Protein AF-A0A7J6QT63-F1 (afdb_monomer)

Secondary structure (DSSP, 8-state):
---------------HHHHHHHHHHHHHTTHHHHHHHHHHHHHHHHHHHHHHHHHHHHHHHHHHHHHHHHHH-SS-HHHHHHHHT-HHHHHHHHHHHHHHHHHHHHHHHHHHH--

Organism: Perkinsus olseni (NCBI:txid32597)

Sequence (115 aa):
MSPVSSGERGPSHGSLRVCVFTLVFSA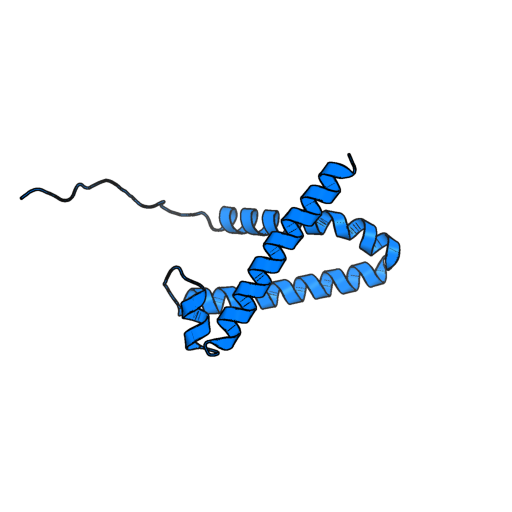VGVGILSLPWAFAVLGMWWGMAILILSGVASLVSMKVLLDVGRATGMNSYQDCVKLYMGSASCRVVEAVLFLDCFGATAAFMNFMFDF

Structure (mmCIF, N/CA/C/O backbone):
data_AF-A0A7J6QT63-F1
#
_entry.id   AF-A0A7J6QT63-F1
#
loop_
_atom_site.group_PDB
_atom_site.id
_atom_site.type_symbol
_atom_site.label_atom_id
_atom_site.label_alt_id
_atom_site.label_comp_id
_atom_site.label_asym_id
_atom_site.label_entity_id
_atom_site.label_seq_id
_atom_site.pdbx_PDB_ins_code
_atom_site.Cartn_x
_atom_site.Cartn_y
_atom_site.Cartn_z
_atom_site.occupancy
_atom_site.B_iso_or_equiv
_atom_site.auth_seq_id
_atom_site.auth_comp_id
_atom_site.auth_asym_id
_atom_site.auth_atom_id
_atom_site.pdbx_PDB_model_num
ATOM 1 N N . MET A 1 1 ? -7.462 13.619 50.753 1.00 39.62 1 MET A N 1
ATOM 2 C CA . MET A 1 1 ? -7.126 12.789 49.578 1.00 39.62 1 MET A CA 1
ATOM 3 C C . MET A 1 1 ? -7.334 13.628 48.329 1.00 39.62 1 MET A C 1
ATOM 5 O O . MET A 1 1 ? -8.429 13.674 47.800 1.00 39.62 1 MET A O 1
ATOM 9 N N . SER A 1 2 ? -6.459 14.609 48.126 1.00 42.97 2 SER A N 1
ATOM 10 C CA . SER A 1 2 ? -5.268 14.562 47.256 1.00 42.97 2 SER A CA 1
ATOM 11 C C . SER A 1 2 ? -5.642 14.721 45.767 1.00 42.97 2 SER A C 1
ATOM 13 O O . SER A 1 2 ? -6.330 13.861 45.223 1.00 42.97 2 SER A O 1
ATOM 15 N N . PRO A 1 3 ? -5.235 15.842 45.146 1.00 45.78 3 PRO A N 1
ATOM 16 C CA . PRO A 1 3 ? -5.720 16.331 43.858 1.00 45.78 3 PRO A CA 1
ATOM 17 C C . PRO A 1 3 ? -5.128 15.534 42.691 1.00 45.78 3 PRO A C 1
ATOM 19 O O . PRO A 1 3 ? -3.933 15.245 42.673 1.00 45.78 3 PRO A O 1
ATOM 22 N N . VAL A 1 4 ? -5.948 15.214 41.687 1.00 60.28 4 VAL A N 1
ATOM 23 C CA . VAL A 1 4 ? -5.441 14.736 40.395 1.00 60.28 4 VAL A CA 1
ATOM 24 C C . VAL A 1 4 ? -4.850 15.936 39.663 1.00 60.28 4 VAL A C 1
ATOM 26 O O . VAL A 1 4 ? -5.555 16.807 39.161 1.00 60.28 4 VAL A O 1
ATOM 29 N N . SER A 1 5 ? -3.523 15.976 39.712 1.00 46.94 5 SER A N 1
ATOM 30 C CA . SER A 1 5 ? -2.601 16.827 38.973 1.00 46.94 5 SER A CA 1
ATOM 31 C C . SER A 1 5 ? -3.070 17.140 37.548 1.00 46.94 5 SER A C 1
ATOM 33 O O . SER A 1 5 ? -3.086 16.276 36.674 1.00 46.94 5 SER A O 1
ATOM 35 N N . SER A 1 6 ? -3.355 18.420 37.307 1.00 54.59 6 SER A N 1
ATOM 36 C CA . SER A 1 6 ? -3.214 19.066 36.003 1.00 54.59 6 SER A CA 1
ATOM 37 C C . SER A 1 6 ? -1.819 18.788 35.447 1.00 54.59 6 SER A C 1
ATOM 39 O O . SER A 1 6 ? -0.844 19.255 36.033 1.00 54.59 6 SER A O 1
ATOM 41 N N . GLY A 1 7 ? -1.693 18.071 34.327 1.00 48.59 7 GLY A N 1
ATOM 42 C CA . GLY A 1 7 ? -0.351 17.893 33.780 1.00 48.59 7 GLY A CA 1
ATOM 43 C C . GLY A 1 7 ? -0.101 16.993 32.585 1.00 48.59 7 GLY A C 1
ATOM 44 O O . GLY A 1 7 ? 1.060 16.693 32.414 1.00 48.59 7 GLY A O 1
ATOM 45 N N . GLU A 1 8 ? -1.062 16.617 31.735 1.00 44.94 8 GLU A N 1
ATOM 46 C CA . GLU A 1 8 ? -0.723 16.104 30.392 1.00 44.94 8 GLU A CA 1
ATOM 47 C C . GLU A 1 8 ? -1.750 16.594 29.369 1.00 44.94 8 GLU A C 1
ATOM 49 O O . GLU A 1 8 ? -2.802 15.998 29.140 1.00 44.94 8 GLU A O 1
ATOM 54 N N . ARG A 1 9 ? -1.459 17.746 28.754 1.00 45.84 9 ARG A N 1
ATOM 55 C CA . ARG A 1 9 ? -2.116 18.149 27.509 1.00 45.84 9 ARG A CA 1
ATOM 56 C C . ARG A 1 9 ? -1.671 17.142 26.450 1.00 45.84 9 ARG A C 1
ATOM 58 O O . ARG A 1 9 ? -0.578 17.279 25.910 1.00 45.84 9 ARG A O 1
ATOM 65 N N . GLY A 1 10 ? -2.493 16.122 26.197 1.00 44.66 10 GLY A N 1
ATOM 66 C CA . GLY A 1 10 ? -2.307 15.220 25.060 1.00 44.66 10 GLY A CA 1
ATOM 67 C C . GLY A 1 10 ? -2.078 16.036 23.780 1.00 44.66 10 GLY A C 1
ATOM 68 O O . GLY A 1 10 ? -2.632 17.136 23.670 1.00 44.66 10 GLY A O 1
ATOM 69 N N . PRO A 1 11 ? -1.226 15.565 22.853 1.00 50.38 11 PRO A N 1
ATOM 70 C CA . PRO A 1 11 ? -0.684 16.375 21.769 1.00 50.38 11 PRO A CA 1
ATOM 71 C C . PRO A 1 11 ? -1.784 17.107 20.994 1.00 50.38 11 PRO A C 1
ATOM 73 O O . PRO A 1 11 ? -2.570 16.536 20.240 1.00 50.38 11 PRO A O 1
ATOM 76 N N . SER A 1 12 ? -1.816 18.416 21.217 1.00 51.69 12 SER A N 1
ATOM 77 C CA . SER A 1 12 ? -2.619 19.406 20.524 1.00 51.69 12 SER A CA 1
ATOM 78 C C . SER A 1 12 ? -2.244 19.449 19.041 1.00 51.69 12 SER A C 1
ATOM 80 O O . SER A 1 12 ? -1.083 19.666 18.708 1.00 51.69 12 SER A O 1
ATOM 82 N N . HIS A 1 13 ? -3.246 19.296 18.172 1.00 52.91 13 HIS A N 1
ATOM 83 C CA . HIS A 1 13 ? -3.190 19.534 16.724 1.00 52.91 13 HIS A CA 1
ATOM 84 C C . HIS A 1 13 ? -2.076 18.785 15.971 1.00 52.91 13 HIS A C 1
ATOM 86 O O . HIS A 1 13 ? -1.156 19.392 15.422 1.00 52.91 13 HIS A O 1
ATOM 92 N N . GLY A 1 14 ? -2.218 17.462 15.839 1.00 60.28 14 GLY A N 1
ATOM 93 C CA . GLY A 1 14 ? -1.569 16.733 14.748 1.00 60.28 14 GLY A CA 1
ATOM 94 C C . GLY A 1 14 ? -1.993 17.350 13.413 1.00 60.28 14 GLY A C 1
ATOM 95 O O . GLY A 1 14 ? -3.134 17.204 12.980 1.00 60.28 14 GLY A O 1
ATOM 96 N N . SER A 1 15 ? -1.104 18.130 12.799 1.00 79.25 15 SER A N 1
ATOM 97 C CA . SER A 1 15 ? -1.381 18.809 11.536 1.00 79.25 15 SER A CA 1
ATOM 98 C C . SER A 1 15 ? -1.701 17.764 10.471 1.00 79.25 15 SER A C 1
ATOM 100 O O . SER A 1 15 ? -0.881 16.888 10.204 1.00 79.25 15 SER A O 1
ATOM 102 N N . LEU A 1 16 ? -2.871 17.871 9.830 1.00 80.25 16 LEU A N 1
ATOM 103 C CA . LEU A 1 16 ? -3.315 16.950 8.774 1.00 80.25 16 LEU A CA 1
ATOM 104 C C . LEU A 1 16 ? -2.245 16.768 7.688 1.00 80.25 16 LEU A C 1
ATOM 106 O O . LEU A 1 16 ? -2.078 15.680 7.150 1.00 80.25 16 LEU A O 1
ATOM 110 N N . ARG A 1 17 ? -1.449 17.814 7.435 1.00 79.56 17 ARG A N 1
ATOM 111 C CA . ARG A 1 17 ? -0.311 17.764 6.512 1.00 79.56 17 ARG A CA 1
ATOM 112 C C . ARG A 1 17 ? 0.749 16.761 6.962 1.00 79.56 17 ARG A C 1
ATOM 114 O O . ARG A 1 17 ? 1.217 15.995 6.137 1.00 79.56 17 ARG A O 1
ATOM 121 N N . VAL A 1 18 ? 1.099 16.729 8.246 1.00 86.69 18 VAL A N 1
ATOM 122 C CA . VAL A 1 18 ? 2.105 15.805 8.798 1.00 86.69 18 VAL A CA 1
ATOM 123 C C . VAL A 1 18 ? 1.619 14.359 8.705 1.00 86.69 18 VAL A C 1
ATOM 125 O O . VAL A 1 18 ? 2.390 13.488 8.308 1.00 86.69 18 VAL A O 1
ATOM 128 N N . CYS A 1 19 ? 0.335 14.106 8.979 1.00 84.06 19 CYS A N 1
ATOM 129 C CA . CYS A 1 19 ? -0.260 12.783 8.778 1.00 84.06 19 CYS A CA 1
ATOM 130 C C . CYS A 1 19 ? -0.212 12.362 7.305 1.00 84.06 19 CYS A C 1
ATOM 132 O O . CYS A 1 19 ? 0.213 11.250 7.008 1.00 84.06 19 CYS A O 1
ATOM 134 N N . VAL A 1 20 ? -0.582 13.257 6.381 1.00 85.44 20 VAL A N 1
ATOM 135 C CA . VAL A 1 20 ? -0.515 12.982 4.938 1.00 85.44 20 VAL A CA 1
ATOM 136 C C . VAL A 1 20 ? 0.926 12.721 4.500 1.00 85.44 20 VAL A C 1
ATOM 138 O O . VAL A 1 20 ? 1.167 11.735 3.820 1.00 85.44 20 VAL A O 1
ATOM 141 N N . PHE A 1 21 ? 1.894 13.535 4.927 1.00 87.38 21 PHE A N 1
ATOM 142 C CA . PHE A 1 21 ? 3.309 13.327 4.599 1.00 87.38 21 PHE A CA 1
ATOM 143 C C . PHE A 1 21 ? 3.848 12.003 5.140 1.00 87.38 21 PHE A C 1
ATOM 145 O O . PHE A 1 21 ? 4.532 11.290 4.414 1.00 87.38 21 PHE A O 1
ATOM 152 N N . THR A 1 22 ? 3.511 11.651 6.380 1.00 88.31 22 THR A N 1
ATOM 153 C CA . THR A 1 22 ? 3.916 10.373 6.987 1.00 88.31 22 THR A CA 1
ATOM 154 C C . THR A 1 22 ? 3.330 9.198 6.213 1.00 88.31 22 THR A C 1
ATOM 156 O O . THR A 1 22 ? 4.026 8.229 5.921 1.00 88.31 22 THR A O 1
ATOM 159 N N . LEU A 1 23 ? 2.059 9.304 5.827 1.00 84.56 23 LEU A N 1
ATOM 160 C CA . LEU A 1 23 ? 1.373 8.258 5.087 1.00 84.56 23 LEU A CA 1
ATOM 161 C C . LEU A 1 23 ? 1.921 8.126 3.658 1.00 84.56 23 LEU A C 1
ATOM 163 O O . LEU A 1 23 ? 2.147 7.012 3.195 1.00 84.56 23 LEU A O 1
ATOM 167 N N . VAL A 1 24 ? 2.221 9.244 2.990 1.00 85.69 24 VAL A N 1
ATOM 168 C CA . VAL A 1 24 ? 2.897 9.250 1.685 1.00 85.69 24 VAL A CA 1
ATOM 169 C C . VAL A 1 24 ? 4.289 8.629 1.795 1.00 85.69 24 VAL A C 1
ATOM 171 O O . VAL A 1 24 ? 4.619 7.773 0.986 1.00 85.69 24 VAL A O 1
ATOM 174 N N . PHE A 1 25 ? 5.090 8.996 2.798 1.00 85.56 25 PHE A N 1
ATOM 175 C CA . PHE A 1 25 ? 6.421 8.417 3.005 1.00 85.56 25 PHE A CA 1
ATOM 176 C C . PHE A 1 25 ? 6.356 6.899 3.232 1.00 85.56 25 PHE A C 1
ATOM 178 O O . PHE A 1 25 ? 7.123 6.150 2.628 1.00 85.56 25 PHE A O 1
ATOM 185 N N . SER A 1 26 ? 5.384 6.440 4.026 1.00 83.19 26 SER A N 1
ATOM 186 C CA . SER A 1 26 ? 5.132 5.012 4.237 1.00 83.19 26 SER A CA 1
ATOM 187 C C . SER A 1 26 ? 4.703 4.293 2.953 1.00 83.19 26 SER A C 1
ATOM 189 O O . SER A 1 26 ? 5.154 3.179 2.710 1.00 83.19 26 SER A O 1
ATOM 191 N N . ALA A 1 27 ? 3.854 4.914 2.127 1.00 80.38 27 ALA A N 1
ATOM 192 C CA . ALA A 1 27 ? 3.394 4.339 0.861 1.00 80.38 27 ALA A CA 1
ATOM 193 C C . ALA A 1 27 ? 4.495 4.311 -0.213 1.00 80.38 27 ALA A C 1
ATOM 195 O O . ALA A 1 27 ? 4.574 3.369 -0.998 1.00 80.38 27 ALA A O 1
ATOM 196 N N . VAL A 1 28 ? 5.352 5.336 -0.250 1.00 84.44 28 VAL A N 1
ATOM 197 C CA . VAL A 1 28 ? 6.473 5.430 -1.193 1.00 84.44 28 VAL A CA 1
ATOM 198 C C . VAL A 1 28 ? 7.541 4.376 -0.893 1.00 84.44 28 VAL A C 1
ATOM 200 O O . VAL A 1 28 ? 8.062 3.810 -1.848 1.00 84.44 28 VAL A O 1
ATOM 203 N N . GL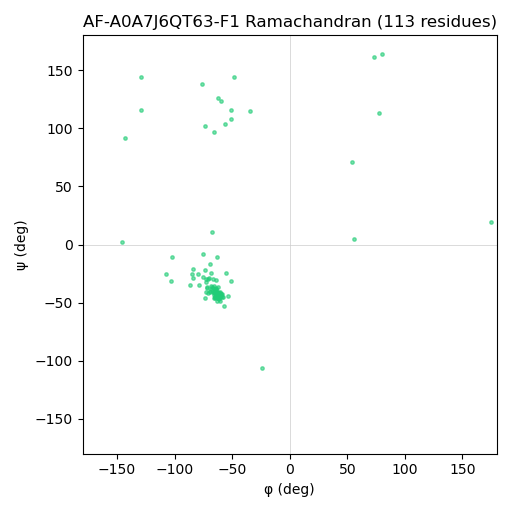Y A 1 29 ? 7.810 4.091 0.390 1.00 77.56 29 GLY A N 1
ATOM 204 C CA . GLY A 1 29 ? 8.872 3.220 0.922 1.00 77.56 29 GLY A CA 1
ATOM 205 C C . GLY A 1 29 ? 9.416 2.126 -0.010 1.00 77.56 29 GLY A C 1
ATOM 206 O O . GLY A 1 29 ? 10.188 2.397 -0.926 1.00 77.56 29 GLY A O 1
ATOM 207 N N . VAL A 1 30 ? 9.061 0.863 0.238 1.00 67.00 30 VAL A N 1
ATOM 208 C CA . VAL A 1 30 ? 9.528 -0.275 -0.583 1.00 67.00 30 VAL A CA 1
ATOM 209 C C . VAL A 1 30 ? 8.924 -0.290 -1.996 1.00 67.00 30 VAL A C 1
ATOM 211 O O . VAL A 1 30 ? 9.452 -0.946 -2.891 1.00 67.00 30 VAL A O 1
ATOM 214 N N . GLY A 1 31 ? 7.840 0.459 -2.228 1.00 70.69 31 GLY A N 1
ATOM 215 C CA . GLY A 1 31 ? 7.154 0.530 -3.520 1.00 70.69 31 GLY A CA 1
ATOM 216 C C . GLY A 1 31 ? 7.952 1.252 -4.609 1.00 70.69 31 GLY A C 1
ATOM 217 O O . GLY A 1 31 ? 7.828 0.916 -5.785 1.00 70.69 31 GLY A O 1
ATOM 218 N N . ILE A 1 32 ? 8.816 2.208 -4.256 1.00 75.56 32 ILE A N 1
ATOM 219 C CA . ILE A 1 32 ? 9.609 2.929 -5.262 1.00 75.56 32 ILE A CA 1
ATOM 220 C C . ILE A 1 32 ? 10.744 2.081 -5.850 1.00 75.56 32 ILE A C 1
ATOM 222 O O . ILE A 1 32 ? 11.181 2.340 -6.968 1.00 75.56 32 ILE A O 1
ATOM 226 N N . LEU A 1 33 ? 11.177 1.043 -5.128 1.00 71.69 33 LEU A N 1
ATOM 227 C CA . LEU A 1 33 ? 12.186 0.080 -5.580 1.00 71.69 33 LEU A CA 1
ATOM 228 C C . LEU A 1 33 ? 11.636 -0.866 -6.655 1.00 71.69 33 LEU A C 1
ATOM 230 O O . LEU A 1 33 ? 12.369 -1.274 -7.553 1.00 71.69 33 LEU A O 1
ATOM 234 N N . SER A 1 34 ? 10.341 -1.191 -6.603 1.00 69.88 34 SER A N 1
ATOM 235 C CA . SER A 1 34 ? 9.705 -2.082 -7.580 1.00 69.88 34 SER A CA 1
ATOM 236 C C . SER A 1 34 ? 9.268 -1.362 -8.858 1.00 69.88 34 SER A C 1
ATOM 238 O O . SER A 1 34 ? 9.155 -2.003 -9.902 1.00 69.88 34 SER A O 1
ATOM 240 N N . LEU A 1 35 ? 9.085 -0.037 -8.822 1.00 70.44 35 LEU A N 1
ATOM 241 C CA . LEU A 1 35 ? 8.715 0.773 -9.987 1.00 70.44 35 LEU A CA 1
ATOM 242 C C . LEU A 1 35 ? 9.693 0.673 -11.173 1.00 70.44 35 LEU A C 1
ATOM 244 O O . LEU A 1 35 ? 9.227 0.357 -12.268 1.00 70.44 35 LEU A O 1
ATOM 248 N N . PRO A 1 36 ? 11.015 0.890 -11.031 1.00 69.69 36 PRO A N 1
ATOM 249 C CA . PRO A 1 36 ? 11.937 0.812 -12.166 1.00 69.69 36 PRO A CA 1
ATOM 250 C C . PRO A 1 36 ? 11.984 -0.591 -12.786 1.00 69.69 36 PRO A C 1
ATOM 252 O O . PRO A 1 36 ? 12.028 -0.718 -14.008 1.00 69.69 36 PRO A O 1
ATOM 255 N N . TRP A 1 37 ? 11.894 -1.644 -11.967 1.00 67.38 37 TRP A N 1
ATOM 256 C CA . TRP A 1 37 ? 11.857 -3.026 -12.450 1.00 67.38 37 TRP A CA 1
ATOM 257 C C . TRP A 1 37 ? 10.530 -3.360 -13.146 1.00 67.38 37 TRP A C 1
ATOM 259 O O . TRP A 1 37 ? 10.524 -3.948 -14.227 1.00 67.38 37 TRP A O 1
ATOM 269 N N . ALA A 1 38 ? 9.400 -2.906 -12.596 1.00 67.06 38 ALA A N 1
ATOM 270 C CA . ALA A 1 38 ? 8.091 -3.055 -13.226 1.00 67.06 38 ALA A CA 1
ATOM 271 C C . ALA A 1 38 ? 8.021 -2.320 -14.576 1.00 67.06 38 ALA A C 1
ATOM 273 O O . ALA A 1 38 ? 7.514 -2.876 -15.549 1.00 67.06 38 ALA A O 1
ATOM 274 N N . PHE A 1 39 ? 8.587 -1.112 -14.676 1.00 67.81 39 PHE A N 1
ATOM 275 C CA . PHE A 1 39 ? 8.697 -0.384 -15.945 1.00 67.81 39 PHE A CA 1
ATOM 276 C C . PHE A 1 39 ? 9.622 -1.084 -16.951 1.00 67.81 39 PHE A C 1
ATOM 278 O O . PHE A 1 39 ? 9.319 -1.080 -18.146 1.00 67.81 39 PHE A O 1
ATOM 285 N N . ALA A 1 40 ? 10.704 -1.714 -16.485 1.00 69.06 40 ALA A N 1
ATOM 286 C CA . ALA A 1 40 ? 11.622 -2.469 -17.337 1.00 69.06 40 ALA A CA 1
ATOM 287 C C . ALA A 1 40 ? 10.991 -3.753 -17.908 1.00 69.06 40 ALA A C 1
ATOM 289 O O . ALA A 1 40 ? 11.257 -4.098 -19.057 1.00 69.06 40 ALA A O 1
ATOM 290 N N . VAL A 1 41 ? 10.138 -4.441 -17.138 1.00 71.88 41 VAL A N 1
ATOM 291 C CA . VAL A 1 41 ? 9.516 -5.716 -17.547 1.00 71.88 41 VAL A CA 1
ATOM 292 C C . VAL A 1 41 ? 8.227 -5.518 -18.358 1.00 71.88 41 VAL A C 1
ATOM 294 O O . VAL A 1 41 ? 7.955 -6.302 -19.265 1.00 71.88 41 VAL A O 1
ATOM 297 N N . LEU A 1 42 ? 7.427 -4.486 -18.063 1.00 66.56 42 LEU A N 1
ATOM 298 C CA . LEU A 1 42 ? 6.097 -4.301 -18.663 1.00 66.56 42 LEU A CA 1
ATOM 299 C C . LEU A 1 42 ? 6.032 -3.249 -19.788 1.00 66.56 42 LEU A C 1
ATOM 301 O O . LEU A 1 42 ? 5.023 -3.169 -20.493 1.00 66.56 42 LEU A O 1
ATOM 305 N N . GLY A 1 43 ? 7.084 -2.450 -19.984 1.00 71.69 43 GLY A N 1
ATOM 306 C CA . GLY A 1 43 ? 7.090 -1.342 -20.942 1.00 71.69 43 GLY A CA 1
ATOM 307 C C . GLY A 1 43 ? 6.254 -0.133 -20.484 1.00 71.69 43 GLY A C 1
ATOM 308 O O . GLY A 1 43 ? 5.391 -0.225 -19.610 1.00 71.69 43 GLY A O 1
ATOM 309 N N . MET A 1 44 ? 6.511 1.035 -21.087 1.00 72.06 44 MET A N 1
ATOM 310 C CA . MET A 1 44 ? 5.997 2.341 -20.628 1.00 72.06 44 MET A CA 1
ATOM 311 C C . MET A 1 44 ? 4.465 2.382 -20.460 1.00 72.06 44 MET A C 1
ATOM 313 O O . MET A 1 44 ? 3.959 2.889 -19.462 1.00 72.06 44 MET A O 1
ATOM 317 N N . TRP A 1 45 ? 3.719 1.829 -21.420 1.00 76.19 45 TRP A N 1
ATOM 318 C CA . TRP A 1 45 ? 2.255 1.906 -21.439 1.00 76.19 45 TRP A CA 1
ATOM 319 C C . TRP A 1 45 ? 1.586 1.023 -20.383 1.00 76.19 45 TRP A C 1
ATOM 321 O O . TRP A 1 45 ? 0.629 1.446 -19.735 1.00 76.19 45 TRP A O 1
ATOM 331 N N . TRP A 1 46 ? 2.096 -0.190 -20.182 1.00 76.44 46 TRP A N 1
ATOM 332 C CA . TRP A 1 46 ? 1.517 -1.148 -19.241 1.00 76.44 46 TRP A CA 1
ATOM 333 C C . TRP A 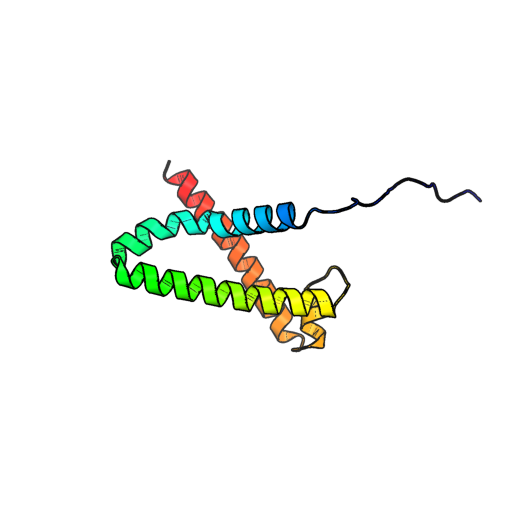1 46 ? 1.899 -0.837 -17.793 1.00 76.44 46 TRP A C 1
ATOM 335 O O . TRP A 1 46 ? 1.049 -0.938 -16.906 1.00 76.44 46 TRP A O 1
ATOM 345 N N . GLY A 1 47 ? 3.115 -0.327 -17.567 1.00 76.38 47 GLY A N 1
ATOM 346 C CA . GLY A 1 47 ? 3.508 0.239 -16.275 1.00 76.38 47 GLY A CA 1
ATOM 347 C C . GLY A 1 47 ? 2.605 1.403 -15.853 1.00 76.38 47 GLY A C 1
ATOM 348 O O . GLY A 1 47 ? 2.108 1.417 -14.727 1.00 76.38 47 GLY A O 1
ATOM 349 N N . MET A 1 48 ? 2.304 2.328 -16.774 1.00 79.38 48 MET A N 1
ATOM 350 C CA . MET A 1 48 ? 1.412 3.469 -16.521 1.00 79.38 48 MET A CA 1
ATOM 351 C C . MET A 1 48 ? -0.015 3.024 -16.152 1.00 79.38 48 MET A C 1
ATOM 353 O O . MET A 1 48 ? -0.602 3.552 -15.207 1.00 79.38 48 MET A O 1
ATOM 357 N N . ALA A 1 49 ? -0.566 2.031 -16.859 1.00 80.94 49 ALA A N 1
ATOM 358 C CA . ALA A 1 49 ? -1.912 1.515 -16.600 1.00 80.94 49 ALA A CA 1
ATOM 359 C C . ALA A 1 49 ? -2.036 0.865 -15.209 1.00 80.94 49 ALA A C 1
ATOM 361 O O . ALA A 1 49 ? -2.984 1.152 -14.475 1.00 80.94 49 ALA A O 1
ATOM 362 N N . ILE A 1 50 ? -1.062 0.039 -14.816 1.00 80.69 50 ILE A N 1
ATOM 363 C CA . ILE A 1 50 ? -1.025 -0.603 -13.491 1.00 80.69 50 ILE A CA 1
ATOM 364 C C . ILE A 1 50 ? -0.801 0.417 -12.372 1.00 80.69 50 ILE A C 1
ATOM 366 O O . ILE A 1 50 ? -1.418 0.298 -11.313 1.00 80.69 50 ILE A O 1
ATOM 370 N N . LEU A 1 51 ? 0.013 1.449 -12.607 1.00 79.88 51 LEU A N 1
ATOM 371 C CA . LEU A 1 51 ? 0.202 2.547 -11.656 1.00 79.88 51 LEU A CA 1
ATOM 372 C C . LEU A 1 51 ? -1.101 3.300 -11.387 1.00 79.88 51 LEU A C 1
ATOM 374 O O . LEU A 1 51 ? -1.458 3.530 -10.232 1.00 79.88 51 LEU A O 1
ATOM 378 N N . ILE A 1 52 ? -1.832 3.645 -12.450 1.00 84.75 52 ILE A N 1
ATOM 379 C CA . ILE A 1 52 ? -3.133 4.310 -12.339 1.00 84.75 52 ILE A CA 1
ATOM 380 C C . ILE A 1 52 ? -4.117 3.404 -11.592 1.00 84.75 52 ILE A C 1
ATOM 382 O O . ILE A 1 52 ? -4.794 3.867 -10.674 1.00 84.75 52 ILE A O 1
ATOM 386 N N . LEU A 1 53 ? -4.159 2.111 -11.922 1.00 83.69 53 LEU A N 1
ATOM 387 C CA . LEU A 1 53 ? -5.046 1.152 -11.265 1.00 83.69 53 LEU A CA 1
ATOM 388 C C . LEU A 1 53 ? -4.724 0.993 -9.769 1.00 83.69 53 LEU A C 1
ATOM 390 O O . LEU A 1 53 ? -5.634 1.011 -8.942 1.00 83.69 53 LEU A O 1
ATOM 394 N N . SER A 1 54 ? -3.441 0.906 -9.414 1.00 79.75 54 SER A N 1
ATOM 395 C CA . SER A 1 54 ? -2.971 0.834 -8.025 1.00 79.75 54 SER A CA 1
ATOM 396 C C . SER A 1 54 ? -3.287 2.113 -7.240 1.00 79.75 54 SER A C 1
ATOM 398 O O . SER A 1 54 ? -3.729 2.059 -6.087 1.00 79.75 54 SER A O 1
ATOM 400 N N . GLY A 1 55 ? -3.156 3.278 -7.883 1.00 81.19 55 GLY A N 1
ATOM 401 C CA . GLY A 1 55 ? -3.560 4.561 -7.311 1.00 81.19 55 GLY A CA 1
ATOM 402 C C . GLY A 1 55 ? -5.063 4.622 -7.028 1.00 81.19 55 GLY A C 1
ATOM 403 O O . GLY A 1 55 ? -5.470 4.999 -5.929 1.00 81.19 55 GLY A O 1
ATOM 404 N N . VAL A 1 56 ? -5.897 4.184 -7.976 1.00 84.62 56 VAL A N 1
ATOM 405 C CA . VAL A 1 56 ? -7.356 4.107 -7.787 1.00 84.62 56 VAL A CA 1
ATOM 406 C C . VAL A 1 56 ? -7.713 3.128 -6.665 1.00 84.62 56 VAL A C 1
ATOM 408 O O . VAL A 1 56 ? -8.511 3.475 -5.794 1.00 84.62 56 VAL A O 1
ATOM 411 N N . ALA A 1 57 ? -7.088 1.949 -6.628 1.00 82.00 57 ALA A N 1
ATOM 412 C CA . ALA A 1 57 ? -7.281 0.977 -5.553 1.00 82.00 57 ALA A CA 1
ATOM 413 C C . ALA A 1 57 ? -6.911 1.564 -4.179 1.00 82.00 57 ALA A C 1
ATOM 415 O O . ALA A 1 57 ? -7.671 1.422 -3.223 1.00 82.00 57 ALA A O 1
ATOM 416 N N . SER A 1 58 ? -5.806 2.309 -4.091 1.00 82.94 58 SER A N 1
ATOM 417 C CA . SER A 1 58 ? -5.375 2.978 -2.856 1.00 82.94 58 SER A CA 1
ATOM 418 C C . SER A 1 58 ? -6.363 4.051 -2.387 1.00 82.94 58 SER A C 1
ATOM 420 O O . SER A 1 58 ? -6.630 4.161 -1.189 1.00 82.94 58 SER A O 1
ATOM 422 N N . LEU A 1 59 ? -6.965 4.811 -3.310 1.00 84.06 59 LEU A N 1
ATOM 423 C CA . LEU A 1 59 ? -8.010 5.789 -2.978 1.00 84.06 59 LEU A CA 1
ATOM 424 C C . LEU A 1 59 ? -9.270 5.118 -2.419 1.00 84.06 59 LEU A C 1
ATOM 426 O O . LEU A 1 59 ? -9.877 5.636 -1.477 1.00 84.06 59 LEU A O 1
ATOM 430 N N . VAL A 1 60 ? -9.662 3.973 -2.983 1.00 82.62 60 VAL A N 1
ATOM 431 C CA . VAL A 1 60 ? -10.794 3.181 -2.481 1.00 82.62 60 VAL A CA 1
ATOM 432 C C . VAL A 1 60 ? -10.474 2.626 -1.094 1.00 82.62 60 VAL A C 1
ATOM 434 O O . VAL A 1 60 ? -11.276 2.800 -0.177 1.00 82.62 60 VAL A O 1
ATOM 437 N N . SER A 1 61 ? -9.284 2.057 -0.899 1.00 81.31 61 SER A N 1
ATOM 438 C CA . SER A 1 61 ? -8.835 1.566 0.408 1.00 81.31 61 SER A CA 1
ATOM 439 C C . SER A 1 61 ? -8.837 2.669 1.465 1.00 81.31 61 SER A C 1
ATOM 441 O O . SER A 1 61 ? -9.368 2.464 2.552 1.00 81.31 61 SER A O 1
ATOM 443 N N . MET A 1 62 ? -8.332 3.867 1.147 1.00 77.19 62 MET A N 1
ATOM 444 C CA . MET A 1 62 ? -8.377 5.014 2.063 1.00 77.19 62 MET A CA 1
ATOM 445 C C . MET A 1 62 ? -9.799 5.431 2.434 1.00 77.19 62 MET A C 1
ATOM 447 O O . MET A 1 62 ? -10.044 5.774 3.588 1.00 77.19 62 MET A O 1
ATOM 451 N N . LYS A 1 63 ? -10.733 5.430 1.475 1.00 79.56 63 LYS A N 1
ATOM 452 C CA . LYS A 1 63 ? -12.144 5.757 1.733 1.00 79.56 63 LYS A CA 1
ATOM 453 C C . LYS A 1 63 ? -12.751 4.775 2.731 1.00 79.56 63 LYS A C 1
ATOM 455 O O . LYS A 1 63 ? -13.316 5.209 3.729 1.00 79.56 63 LYS A O 1
ATOM 460 N N . VAL A 1 64 ? -12.545 3.479 2.501 1.00 74.69 64 VAL A N 1
ATOM 461 C CA . VAL A 1 64 ? -12.997 2.420 3.413 1.00 74.69 64 VAL A CA 1
ATOM 462 C C . VAL A 1 64 ? -12.353 2.591 4.790 1.00 74.69 64 VAL A C 1
ATOM 464 O O . VAL A 1 64 ? -13.049 2.567 5.799 1.00 74.69 64 VAL A O 1
ATOM 467 N N . LEU A 1 65 ? -11.046 2.852 4.842 1.00 70.06 65 LEU A N 1
ATOM 468 C CA . LEU A 1 65 ? -10.310 3.064 6.090 1.00 70.06 65 LEU A CA 1
ATOM 469 C C . LEU A 1 65 ? -10.839 4.266 6.888 1.00 70.06 65 LEU A C 1
ATOM 471 O O . LEU A 1 65 ? -10.970 4.198 8.109 1.00 70.06 65 LEU A O 1
ATOM 475 N N . LEU A 1 66 ? -11.158 5.366 6.201 1.00 72.50 66 LEU A N 1
ATOM 476 C CA . LEU A 1 66 ? -11.701 6.582 6.805 1.00 72.50 66 LEU A CA 1
ATOM 477 C C . LEU A 1 66 ? -13.127 6.390 7.320 1.00 72.50 66 LEU A C 1
ATOM 479 O O . LEU A 1 66 ? -13.439 6.886 8.402 1.00 72.50 66 LEU A O 1
ATOM 483 N N . ASP A 1 67 ? -13.979 5.680 6.581 1.00 69.44 67 ASP A N 1
ATOM 484 C CA . ASP A 1 67 ? -15.343 5.378 7.026 1.00 69.44 67 ASP A CA 1
ATOM 485 C C . ASP A 1 67 ? -15.333 4.454 8.251 1.00 69.44 67 ASP A C 1
ATOM 487 O O . ASP A 1 67 ? -16.026 4.718 9.235 1.00 69.44 67 ASP A O 1
ATOM 491 N N . VAL A 1 68 ? -14.462 3.442 8.255 1.00 62.00 68 VAL A N 1
ATOM 492 C CA . VAL A 1 68 ? -14.236 2.542 9.399 1.00 62.00 68 VAL A CA 1
ATOM 493 C C . VAL A 1 68 ? -13.682 3.311 10.611 1.00 62.00 68 VAL A C 1
ATOM 495 O O . VAL A 1 68 ? -14.157 3.133 11.738 1.00 62.00 68 VAL A O 1
ATOM 498 N N . GLY A 1 69 ? -12.726 4.218 10.390 1.00 62.31 69 GLY A N 1
ATOM 499 C CA . GLY A 1 69 ? -12.153 5.064 11.441 1.00 62.31 69 GLY A CA 1
ATOM 500 C C . GLY A 1 69 ? -13.162 6.047 12.045 1.00 62.31 69 GLY A C 1
ATOM 501 O O . GLY A 1 69 ? -13.179 6.250 13.260 1.00 62.31 69 GLY A O 1
ATOM 502 N N . ARG A 1 70 ? -14.052 6.616 11.223 1.00 62.03 70 ARG A N 1
ATOM 503 C CA . ARG A 1 70 ? -15.122 7.522 11.676 1.00 62.03 70 ARG A CA 1
ATOM 504 C C . ARG A 1 70 ? -16.235 6.807 12.428 1.00 62.03 70 ARG A C 1
ATOM 506 O O . ARG A 1 70 ? -16.747 7.366 13.393 1.00 62.03 70 ARG A O 1
ATOM 513 N N . ALA A 1 71 ? -16.596 5.598 12.006 1.00 56.53 71 ALA A N 1
ATOM 514 C CA . ALA A 1 71 ? -17.663 4.828 12.636 1.00 56.53 71 ALA A CA 1
ATOM 515 C C . ALA A 1 71 ? -17.309 4.353 14.056 1.00 56.53 71 ALA A C 1
ATOM 517 O O . ALA A 1 71 ? -18.210 4.112 14.854 1.00 56.53 71 ALA A O 1
ATOM 518 N N . THR A 1 72 ? -16.019 4.222 14.382 1.00 54.03 72 THR A N 1
ATOM 519 C CA . THR A 1 72 ? -15.612 3.492 15.593 1.00 54.03 72 THR A CA 1
ATOM 520 C C . THR A 1 72 ? -15.210 4.396 16.749 1.00 54.03 72 THR A C 1
ATOM 522 O O . THR A 1 72 ? -15.422 4.014 17.894 1.00 54.03 72 THR A O 1
ATOM 525 N N . GLY A 1 73 ? -14.644 5.586 16.506 1.00 53.44 73 GLY A N 1
ATOM 526 C CA . GLY A 1 73 ? -14.296 6.546 17.573 1.00 53.44 73 GLY A CA 1
ATOM 527 C C . GLY A 1 73 ? -13.372 6.010 18.689 1.00 53.44 73 GLY A C 1
ATOM 528 O O . GLY A 1 73 ? -13.104 6.720 19.654 1.00 53.44 73 GLY A O 1
ATOM 529 N N . MET A 1 74 ? -12.878 4.776 18.565 1.00 44.75 74 MET A N 1
ATOM 530 C CA . MET A 1 74 ? -12.053 4.041 19.519 1.00 44.75 74 MET A CA 1
ATOM 531 C C 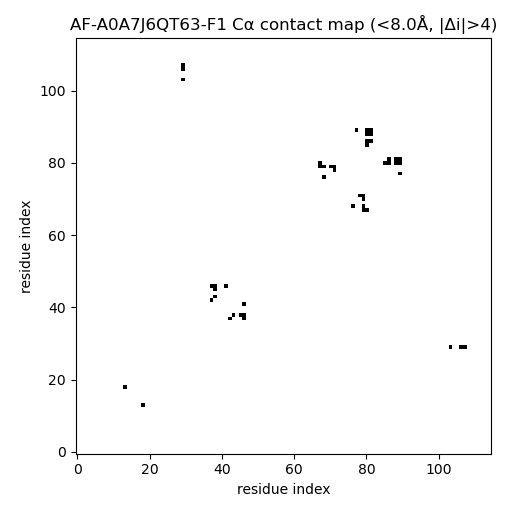. MET A 1 74 ? -10.822 3.496 18.794 1.00 44.75 74 MET A C 1
ATOM 533 O O . MET A 1 74 ? -10.884 3.104 17.632 1.00 44.75 74 MET A O 1
ATOM 537 N N . ASN A 1 75 ? -9.697 3.475 19.507 1.00 52.00 75 ASN A N 1
ATOM 538 C CA . ASN A 1 75 ? -8.335 3.280 18.994 1.00 52.00 75 ASN A CA 1
ATOM 539 C C . ASN A 1 75 ? -8.008 1.883 18.423 1.00 52.00 75 ASN A C 1
ATOM 541 O O . ASN A 1 75 ? -6.835 1.599 18.199 1.00 52.00 75 ASN A O 1
ATOM 545 N N . SER A 1 76 ? -8.985 0.994 18.210 1.00 53.22 76 SER A N 1
ATOM 546 C CA . SER A 1 76 ? -8.698 -0.391 17.822 1.00 53.22 76 SER A CA 1
ATOM 547 C C . SER A 1 76 ? -9.479 -0.841 16.590 1.00 53.22 76 SER A C 1
ATOM 549 O O . SER A 1 76 ? -10.701 -0.977 16.609 1.00 53.22 76 SER A O 1
ATOM 551 N N . TYR A 1 77 ? -8.725 -1.127 15.527 1.00 51.75 77 TYR A N 1
ATOM 552 C CA . TYR A 1 77 ? -9.172 -1.631 14.223 1.00 51.75 77 TYR A CA 1
ATOM 553 C C . TYR A 1 77 ? -10.004 -2.928 14.322 1.00 51.75 77 TYR A C 1
ATOM 555 O O . TYR A 1 77 ? -10.823 -3.233 13.455 1.00 51.75 77 TYR A O 1
ATOM 563 N N . GLN A 1 78 ? -9.810 -3.690 15.405 1.00 46.09 78 GLN A N 1
ATOM 564 C CA . GLN A 1 78 ? -10.449 -4.987 15.633 1.00 46.09 78 GLN A CA 1
ATOM 565 C C . GLN A 1 78 ? -11.933 -4.888 16.033 1.00 46.09 78 GLN A C 1
ATOM 567 O O . GLN A 1 78 ? -12.704 -5.791 15.703 1.00 46.09 78 GLN A O 1
ATOM 572 N N . ASP A 1 79 ? -12.370 -3.797 16.674 1.00 48.06 79 ASP A N 1
ATOM 573 C CA . ASP A 1 79 ? -13.788 -3.605 17.024 1.00 48.06 79 ASP A CA 1
ATOM 574 C C . ASP A 1 79 ? -14.606 -3.026 15.858 1.00 48.06 79 ASP A C 1
ATOM 576 O O . ASP A 1 79 ? -15.779 -3.369 15.698 1.00 48.06 79 ASP A O 1
ATOM 580 N N . CYS A 1 80 ? -13.980 -2.238 14.972 1.00 48.94 80 CYS A N 1
ATOM 581 C CA . CYS A 1 80 ? -14.634 -1.669 13.787 1.00 48.94 80 CYS A CA 1
ATOM 582 C C . CYS A 1 80 ? -15.143 -2.759 12.831 1.00 48.94 80 CYS A C 1
ATOM 584 O O . CYS A 1 80 ? -16.259 -2.706 12.313 1.00 48.94 80 CYS A O 1
ATOM 586 N N . VAL A 1 81 ? -14.306 -3.775 12.603 1.00 51.91 81 VAL A N 1
ATOM 587 C CA . VAL A 1 81 ? -14.591 -4.884 11.680 1.00 51.91 81 VAL A CA 1
ATOM 588 C C . VAL A 1 81 ? -15.642 -5.836 12.261 1.00 51.91 81 VAL A C 1
ATOM 590 O O . VAL A 1 81 ? -16.447 -6.414 11.526 1.00 51.91 81 VAL A O 1
ATOM 593 N N . LYS A 1 82 ? -15.689 -5.952 13.592 1.00 49.44 82 LYS A N 1
ATOM 594 C CA . LYS A 1 82 ? -16.649 -6.792 14.315 1.00 49.44 82 LYS A CA 1
ATOM 595 C C . LYS A 1 82 ? -18.094 -6.320 14.129 1.00 49.44 82 LYS A C 1
ATOM 597 O O . LYS A 1 82 ? -18.994 -7.155 14.108 1.00 49.44 82 LYS A O 1
ATOM 602 N N . LEU A 1 83 ? -18.295 -5.012 13.948 1.00 50.22 83 LEU A N 1
ATOM 603 C CA . LEU A 1 83 ? -19.611 -4.375 13.841 1.00 50.22 83 LEU A CA 1
ATOM 604 C C . LEU A 1 83 ? -20.194 -4.402 12.414 1.00 50.22 83 LEU A C 1
ATOM 606 O O . LEU A 1 83 ? -21.412 -4.406 12.270 1.00 50.22 83 LEU A O 1
ATOM 610 N N . TYR A 1 84 ? -19.353 -4.475 11.372 1.00 52.97 84 TYR A N 1
ATOM 611 C CA . TYR A 1 84 ? -19.805 -4.429 9.968 1.00 52.97 84 TYR A CA 1
ATOM 612 C C . TYR A 1 84 ? -19.727 -5.771 9.211 1.00 52.97 84 TYR A C 1
ATOM 614 O O . TYR A 1 84 ? -20.463 -5.947 8.243 1.00 52.97 84 TYR A O 1
ATOM 622 N N . MET A 1 85 ? -18.856 -6.720 9.598 1.00 50.06 85 MET A N 1
ATOM 623 C CA . MET A 1 85 ? -18.554 -7.891 8.743 1.00 50.06 85 MET A CA 1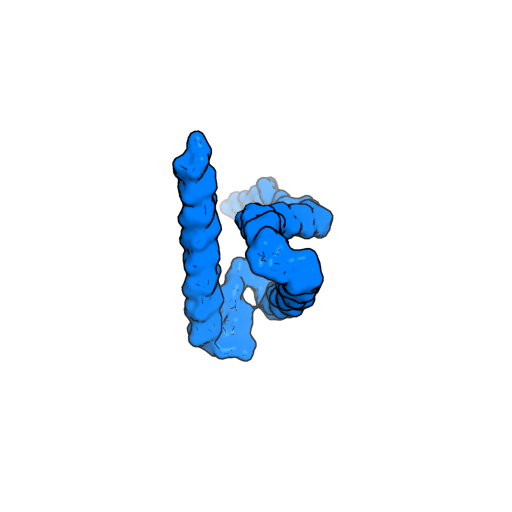
ATOM 624 C C . MET A 1 85 ? -18.281 -9.216 9.490 1.00 50.06 85 MET A C 1
ATO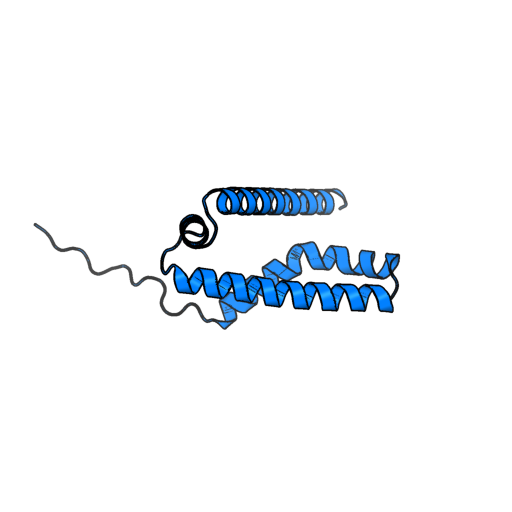M 626 O O . MET A 1 85 ? -18.009 -10.238 8.862 1.00 50.06 85 MET A O 1
ATOM 630 N N . GLY A 1 86 ? -18.385 -9.233 10.824 1.00 56.31 86 GLY A N 1
ATOM 631 C CA . GLY A 1 86 ? -18.187 -10.433 11.645 1.00 56.31 86 GLY A CA 1
ATOM 632 C C . GLY A 1 86 ? -16.715 -10.795 11.911 1.00 56.31 86 GLY A C 1
ATOM 633 O O . GLY A 1 86 ? -15.781 -10.322 11.264 1.00 56.31 86 GLY A O 1
ATOM 634 N N . SER A 1 87 ? -16.491 -11.663 12.902 1.00 56.94 87 SER A N 1
ATOM 635 C CA . SER A 1 87 ? -15.178 -12.021 13.478 1.00 56.94 87 SER A CA 1
ATOM 636 C C . SER A 1 87 ? -14.186 -12.700 12.516 1.00 56.94 87 SER A C 1
ATOM 638 O O . SER A 1 87 ? -13.008 -12.842 12.851 1.00 56.94 87 SER A O 1
ATOM 640 N N . ALA A 1 88 ? -14.626 -13.110 11.324 1.00 60.62 88 ALA A N 1
ATOM 641 C CA . ALA A 1 88 ? -13.763 -13.694 10.299 1.00 60.62 88 ALA A CA 1
ATOM 642 C C . ALA A 1 88 ? -12.878 -12.637 9.617 1.00 60.62 88 ALA A C 1
ATOM 644 O O . ALA A 1 88 ? -11.667 -12.829 9.520 1.00 60.62 88 ALA A O 1
ATOM 645 N N . SER A 1 89 ? -13.446 -11.493 9.224 1.00 59.88 89 SER A N 1
ATOM 646 C CA . SER A 1 89 ? -12.710 -10.441 8.508 1.00 59.88 89 SER A CA 1
ATOM 647 C C . SER A 1 89 ? -11.627 -9.789 9.367 1.00 59.88 89 SER A C 1
ATOM 649 O O . SER A 1 89 ? -10.584 -9.405 8.850 1.00 59.88 89 SER A O 1
ATOM 651 N N . CYS A 1 90 ? -11.823 -9.729 10.687 1.00 61.00 90 CYS A N 1
ATOM 652 C CA . CYS A 1 90 ? -10.815 -9.204 11.608 1.00 61.00 90 CYS A CA 1
ATOM 653 C C . CYS A 1 90 ? -9.529 -10.045 11.576 1.00 61.00 90 CYS A C 1
ATOM 655 O O . CYS A 1 90 ? -8.438 -9.491 11.476 1.00 61.00 90 CYS A O 1
ATOM 657 N N . ARG A 1 91 ? -9.658 -11.381 11.583 1.00 67.44 91 ARG A N 1
ATOM 658 C CA . ARG A 1 91 ? -8.510 -12.296 11.478 1.00 67.44 91 ARG A CA 1
ATOM 659 C C . ARG A 1 91 ? -7.818 -12.210 10.123 1.00 67.44 91 ARG A C 1
ATOM 661 O O . ARG A 1 91 ? -6.599 -12.302 10.064 1.00 67.44 91 ARG A O 1
ATOM 668 N N . VAL A 1 92 ? -8.584 -12.038 9.045 1.00 77.50 92 VAL A N 1
ATOM 669 C CA . VAL A 1 92 ? -8.010 -11.896 7.700 1.00 77.50 92 VAL A CA 1
ATOM 670 C C . VAL A 1 92 ? -7.175 -10.621 7.608 1.00 77.50 92 VAL A C 1
ATOM 672 O O . VAL A 1 92 ? -6.045 -10.680 7.137 1.00 77.50 92 VAL A O 1
ATOM 675 N N . VAL A 1 93 ? -7.683 -9.485 8.097 1.00 74.25 93 VAL A N 1
ATOM 676 C CA . VAL A 1 93 ? -6.927 -8.224 8.045 1.00 74.25 93 VAL A CA 1
ATOM 677 C C . VAL A 1 93 ? -5.691 -8.270 8.944 1.00 74.25 93 VAL A C 1
ATOM 679 O O . VAL A 1 93 ? -4.626 -7.837 8.519 1.00 74.25 93 VAL A O 1
ATOM 682 N N . GLU A 1 94 ? -5.798 -8.846 10.142 1.00 79.31 94 GLU A N 1
ATOM 683 C CA . GLU A 1 94 ? -4.650 -9.051 11.034 1.00 79.31 94 GLU A CA 1
ATOM 684 C C . GLU A 1 94 ? -3.566 -9.924 10.384 1.00 79.31 94 GLU A C 1
ATOM 686 O O . GLU A 1 94 ? -2.390 -9.567 10.410 1.00 79.31 94 GLU A O 1
ATOM 691 N N . ALA A 1 95 ? -3.954 -11.017 9.721 1.00 83.50 95 ALA A N 1
ATOM 692 C CA . ALA A 1 95 ? -3.018 -11.872 8.996 1.00 83.50 95 ALA A CA 1
ATOM 693 C C . ALA A 1 95 ? -2.352 -11.146 7.814 1.00 83.50 95 ALA A C 1
ATOM 695 O O . ALA A 1 95 ? -1.151 -11.302 7.602 1.00 83.50 95 ALA A O 1
ATOM 696 N N . VAL A 1 96 ? -3.105 -10.334 7.064 1.00 82.31 96 VAL A N 1
ATOM 697 C CA . VAL A 1 96 ? -2.567 -9.538 5.949 1.00 82.31 96 VAL A CA 1
ATOM 698 C C . VAL A 1 96 ? -1.590 -8.475 6.451 1.00 82.31 96 VAL A C 1
ATOM 700 O O . VAL A 1 96 ? -0.518 -8.337 5.875 1.00 82.31 96 VAL A O 1
ATOM 703 N N . LEU A 1 97 ? -1.911 -7.773 7.542 1.00 83.94 97 LEU A N 1
ATOM 704 C CA . LEU A 1 97 ? -1.012 -6.800 8.177 1.00 83.94 97 LEU A CA 1
ATOM 705 C C . LEU A 1 97 ? 0.276 -7.462 8.677 1.00 83.94 97 LEU A C 1
ATOM 707 O O . LEU A 1 97 ? 1.366 -6.926 8.490 1.00 83.94 97 LEU A O 1
ATOM 711 N N . PHE A 1 98 ? 0.163 -8.642 9.287 1.00 87.81 98 PHE A N 1
ATOM 712 C CA . PHE A 1 98 ? 1.326 -9.389 9.756 1.00 87.81 98 PHE A CA 1
ATOM 713 C C . PHE A 1 98 ? 2.229 -9.814 8.591 1.00 87.81 98 PHE A C 1
ATOM 715 O O . PHE A 1 98 ? 3.450 -9.659 8.654 1.00 87.81 98 PHE A O 1
ATOM 722 N N . LEU A 1 99 ? 1.622 -10.312 7.510 1.00 88.69 99 LEU A N 1
ATOM 723 C CA . LEU A 1 99 ? 2.332 -10.689 6.292 1.00 88.69 99 LEU A CA 1
ATOM 724 C C . LEU A 1 99 ? 2.993 -9.477 5.619 1.00 88.69 99 LEU A C 1
ATOM 726 O O . LEU A 1 99 ? 4.120 -9.598 5.148 1.00 88.69 99 LEU A O 1
ATOM 730 N N . ASP A 1 100 ? 2.328 -8.320 5.609 1.00 83.31 100 ASP A N 1
ATOM 731 C CA . ASP A 1 100 ? 2.858 -7.063 5.074 1.00 83.31 100 ASP A CA 1
ATOM 732 C C . ASP A 1 100 ? 4.087 -6.582 5.861 1.00 83.31 100 ASP A C 1
ATOM 734 O O . ASP A 1 100 ? 5.145 -6.360 5.271 1.00 83.31 100 ASP A O 1
ATOM 738 N N . CYS A 1 101 ? 4.017 -6.544 7.198 1.00 85.56 101 CYS A N 1
ATOM 739 C CA . CYS A 1 101 ? 5.169 -6.202 8.040 1.00 85.56 101 CYS A CA 1
ATOM 740 C C . CYS A 1 101 ? 6.345 -7.165 7.835 1.00 85.56 101 CYS A C 1
ATOM 742 O O . CYS A 1 101 ? 7.504 -6.736 7.754 1.00 85.56 101 CYS A O 1
ATOM 744 N N . PHE A 1 102 ? 6.062 -8.465 7.744 1.00 89.06 102 PHE A N 1
ATOM 745 C CA . PHE A 1 102 ? 7.090 -9.467 7.485 1.00 89.06 102 PHE A CA 1
ATOM 746 C C . PHE A 1 102 ? 7.714 -9.277 6.095 1.00 89.06 102 PHE A C 1
ATOM 748 O O . PHE A 1 102 ? 8.938 -9.271 5.965 1.00 89.06 102 PHE A O 1
ATOM 755 N N . GLY A 1 103 ? 6.888 -9.047 5.071 1.00 84.81 103 GLY A N 1
ATOM 756 C CA . GLY A 1 103 ? 7.327 -8.794 3.701 1.00 84.81 103 GLY A CA 1
ATOM 757 C C . GLY A 1 103 ? 8.177 -7.530 3.569 1.00 84.81 103 GLY A C 1
ATOM 758 O O . GLY A 1 103 ? 9.241 -7.577 2.954 1.00 84.81 103 GLY A O 1
ATOM 759 N N . ALA A 1 104 ? 7.769 -6.426 4.200 1.00 83.75 104 ALA A N 1
ATOM 760 C CA . ALA A 1 104 ? 8.538 -5.184 4.223 1.00 83.75 104 ALA A CA 1
ATOM 761 C C . ALA A 1 104 ? 9.911 -5.379 4.889 1.00 83.75 104 ALA A C 1
ATOM 763 O O . ALA A 1 104 ? 10.925 -4.919 4.362 1.00 83.75 104 ALA A O 1
ATOM 764 N N . THR A 1 105 ? 9.961 -6.123 5.999 1.00 86.00 105 THR A N 1
ATOM 765 C CA . THR A 1 105 ? 11.217 -6.443 6.699 1.00 86.00 105 THR A CA 1
ATOM 766 C C . THR A 1 105 ? 12.133 -7.315 5.837 1.00 86.00 105 THR A C 1
ATOM 768 O O . THR A 1 105 ? 13.324 -7.026 5.715 1.00 86.00 105 THR A O 1
ATOM 771 N N . ALA A 1 106 ? 11.586 -8.349 5.192 1.00 87.44 106 ALA A N 1
ATOM 772 C CA . ALA A 1 106 ? 12.338 -9.240 4.311 1.00 87.44 106 ALA A CA 1
ATOM 773 C C . ALA A 1 106 ? 12.887 -8.509 3.073 1.00 87.44 106 ALA A C 1
ATOM 775 O O . ALA A 1 106 ? 14.048 -8.697 2.709 1.00 87.44 106 ALA A O 1
ATOM 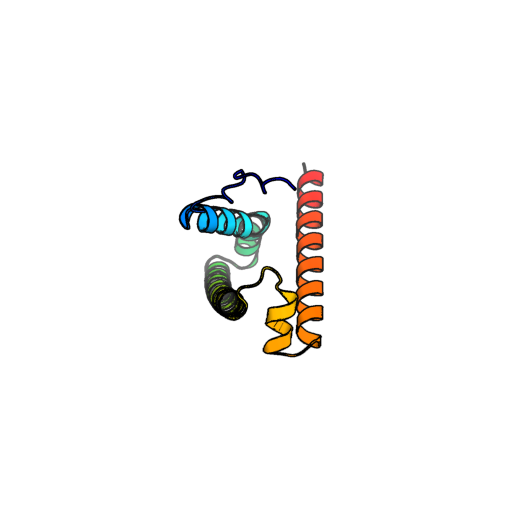776 N N . ALA A 1 107 ? 12.083 -7.636 2.456 1.00 83.94 107 ALA A N 1
ATOM 777 C CA . ALA A 1 107 ? 12.511 -6.811 1.329 1.00 83.94 107 ALA A CA 1
ATOM 778 C C . ALA A 1 107 ? 13.661 -5.873 1.723 1.00 83.94 107 ALA A C 1
ATOM 780 O O . ALA A 1 107 ? 14.640 -5.752 0.987 1.00 83.94 107 ALA A O 1
ATOM 781 N N . PHE A 1 108 ? 13.571 -5.261 2.907 1.00 83.06 108 PHE A N 1
ATOM 782 C CA . PHE A 1 108 ? 14.624 -4.395 3.429 1.00 83.06 108 PHE A CA 1
ATOM 783 C C . PHE A 1 108 ? 15.921 -5.167 3.705 1.00 83.06 108 PHE A C 1
ATOM 785 O O . PHE A 1 108 ? 16.999 -4.696 3.355 1.00 83.06 108 PHE A O 1
ATOM 792 N N . MET A 1 109 ? 15.828 -6.377 4.270 1.00 86.94 109 MET A N 1
ATOM 793 C CA . MET A 1 109 ? 16.991 -7.249 4.477 1.00 86.94 109 MET A CA 1
ATOM 794 C C . MET A 1 109 ? 17.661 -7.646 3.160 1.00 86.94 109 MET A C 1
ATOM 796 O O . MET A 1 109 ? 18.885 -7.604 3.080 1.00 86.94 109 MET A O 1
ATOM 800 N N . ASN A 1 110 ? 16.886 -7.992 2.127 1.00 84.50 110 ASN A N 1
ATOM 801 C CA . ASN A 1 110 ? 17.443 -8.336 0.818 1.00 84.50 110 ASN A CA 1
ATOM 802 C C . ASN A 1 110 ? 18.172 -7.141 0.188 1.00 84.50 110 ASN A C 1
ATOM 804 O O . ASN A 1 110 ? 19.277 -7.287 -0.315 1.00 84.50 110 ASN A O 1
ATOM 808 N N . PHE A 1 111 ? 17.583 -5.947 0.282 1.00 82.06 111 PHE A N 1
ATOM 809 C CA . PHE A 1 111 ? 18.211 -4.725 -0.215 1.00 82.06 111 PHE A CA 1
ATOM 810 C C . PHE A 1 111 ? 19.500 -4.376 0.541 1.00 82.06 111 PHE A C 1
ATOM 812 O O . PHE A 1 111 ? 20.462 -3.920 -0.062 1.00 82.06 111 PHE A O 1
ATOM 819 N N . MET A 1 112 ? 19.537 -4.607 1.857 1.00 85.94 112 MET A N 1
ATOM 820 C CA . MET A 1 112 ? 20.742 -4.391 2.662 1.00 85.94 112 MET A CA 1
ATOM 821 C C . MET A 1 112 ? 21.836 -5.433 2.384 1.00 85.94 112 MET A C 1
ATOM 823 O O .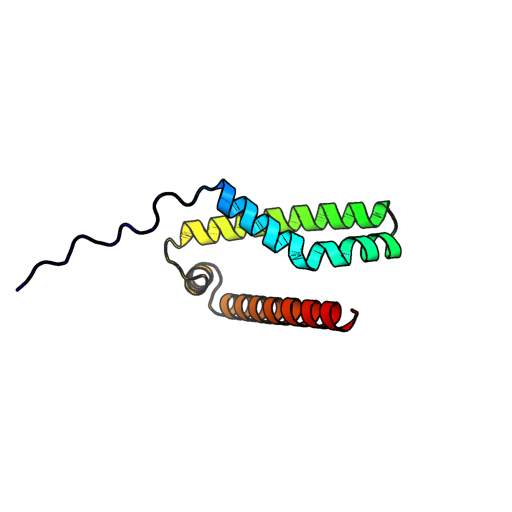 MET A 1 112 ? 23.005 -5.127 2.557 1.00 85.94 112 MET A O 1
ATOM 827 N N . PHE A 1 113 ? 21.468 -6.658 2.000 1.00 84.06 113 PHE A N 1
ATOM 828 C CA . PHE A 1 113 ? 22.413 -7.731 1.677 1.00 84.06 113 PHE A CA 1
ATOM 829 C C . PHE A 1 113 ? 23.011 -7.602 0.266 1.00 84.06 113 PHE A C 1
ATOM 831 O O . PHE A 1 113 ? 24.097 -8.111 0.012 1.00 84.06 113 PHE A O 1
ATOM 838 N N . ASP A 1 114 ? 22.294 -6.945 -0.647 1.00 81.19 114 ASP A N 1
ATOM 839 C CA . ASP A 1 114 ? 22.735 -6.673 -2.023 1.00 81.19 114 ASP A CA 1
ATOM 840 C C . ASP A 1 114 ? 23.783 -5.536 -2.117 1.00 81.19 114 ASP A C 1
ATOM 842 O O . ASP A 1 114 ? 24.376 -5.332 -3.175 1.00 81.19 114 ASP A O 1
ATOM 846 N N . PHE A 1 115 ? 24.044 -4.824 -1.011 1.00 54.31 115 PHE A N 1
ATOM 847 C CA . PHE A 1 115 ? 25.090 -3.798 -0.861 1.00 54.31 115 PHE A CA 1
ATOM 848 C C . PHE A 1 115 ? 26.276 -4.298 -0.028 1.00 54.31 115 PHE A C 1
ATOM 850 O O . PHE A 1 115 ? 27.420 -3.909 -0.365 1.00 54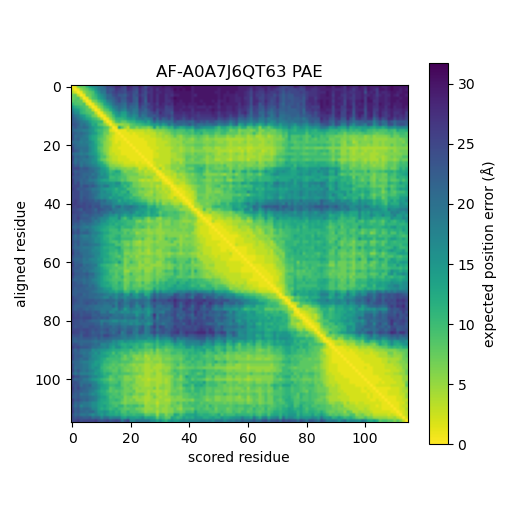.31 115 PHE A O 1
#

Radius of gyration: 19.69 Å; Cα contacts (8 Å, |Δi|>4): 25; chains: 1; bounding box: 45×33×71 Å

pLDDT: mean 70.48, std 14.2, range [39.62, 89.06]

Mean predicted aligned error: 12.32 Å

Solvent-accessible surface area (backbone atoms only — not comparable to full-atom values): 6832 Å² total; per-residue (Å²): 137,82,82,87,75,87,78,76,85,68,84,76,75,80,50,67,64,59,54,50,50,52,50,48,52,61,62,45,53,77,53,60,70,48,46,64,55,45,35,70,75,53,36,73,70,53,34,51,52,52,50,53,51,52,53,53,52,50,54,53,52,49,50,54,51,50,52,46,53,65,74,47,83,58,99,48,77,62,61,42,35,47,75,78,68,36,75,66,55,38,54,52,51,53,52,50,53,52,50,47,56,50,48,55,52,52,54,51,51,50,59,61,69,77,106

InterPro domains:
  IPR013057 Amino acid transporter, transmembrane domain [PF01490] (15-111)

Foldseek 3Di:
DDDDDDDDPDDDDPDVVVVVVVVVCVVCQLVVVCLVVCCVVQPDPRSVVVVVVVVVVVVVVVVVVVVLCVVPVDDDSQVSCCVPPHNPVSVVVVVVVVVVVVVSVVSVVVVVVVD